Protein AF-A0A7Z0LN11-F1 (afdb_monomer_lite)

Secondary structure (DSSP, 8-state):
----------------HHHHHHHHHHHHHHHHH--SS---SHHHHHHHHHHHHHHHHH-TTSHHHHHHHHHT-S-SSSGGGS--SSSSSPP-

Radius of gyration: 16.44 Å; chains: 1; bounding box: 33×46×46 Å

Organism: NCBI:txid1449798

pLDDT: mean 90.28, std 11.99, range [39.81, 98.44]

Foldseek 3Di:
DDDPDPPDDDDDDDDDPVVQVVLVVVLVCCVVPNDPDRANHPVSVVVVLVVLCQQLQQPVPDPSVVVCVVVVNQDPDPNSVHHDPDGDDDDD

Sequence (92 aa):
MAVEESNTVPLTITLPADVHAELEYLTKLQKQHGAAIPWGTVEEMMQEVAVAIADGSRRPGAWERQLLDMIGLTPECEEARHYREQYGEPAE

Structure (mmCIF, N/CA/C/O backbone):
data_AF-A0A7Z0LN11-F1
#
_entry.id   AF-A0A7Z0LN11-F1
#
loop_
_atom_site.group_PDB
_atom_site.id
_atom_site.type_symbol
_atom_site.label_atom_id
_atom_site.label_alt_id
_atom_site.label_comp_id
_atom_site.label_asym_id
_atom_site.label_entity_id
_atom_site.label_seq_id
_atom_site.pdbx_PDB_ins_code
_atom_site.Cartn_x
_atom_site.Cartn_y
_atom_site.Cartn_z
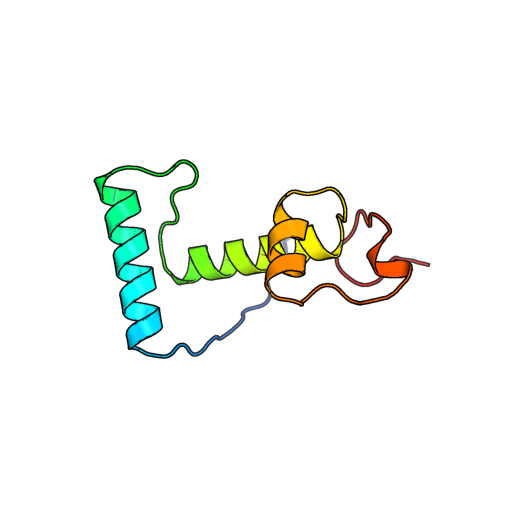_atom_site.occupancy
_atom_site.B_iso_or_equiv
_atom_site.auth_seq_id
_atom_site.auth_comp_id
_atom_site.auth_asym_id
_atom_site.auth_atom_id
_atom_site.pdbx_PDB_model_num
ATOM 1 N N . MET A 1 1 ? -3.412 35.014 -9.905 1.00 39.81 1 MET A N 1
ATOM 2 C CA . MET A 1 1 ? -3.102 33.798 -9.130 1.00 39.81 1 MET A CA 1
ATOM 3 C C . MET A 1 1 ? -3.682 32.643 -9.915 1.00 39.81 1 MET A C 1
ATOM 5 O O . MET A 1 1 ? -4.896 32.598 -10.056 1.00 39.81 1 MET A O 1
ATOM 9 N N . ALA A 1 2 ? -2.834 31.835 -10.552 1.00 42.16 2 ALA A N 1
ATOM 10 C CA . ALA A 1 2 ? -3.300 30.638 -11.241 1.00 42.16 2 ALA A CA 1
ATOM 11 C C . ALA A 1 2 ? -3.800 29.657 -10.177 1.00 42.16 2 ALA A C 1
ATOM 13 O O . ALA A 1 2 ? -3.130 29.458 -9.166 1.00 42.16 2 ALA A O 1
ATOM 14 N N . VAL A 1 3 ? -5.006 29.135 -10.368 1.00 48.47 3 VAL A N 1
ATOM 15 C CA . VAL A 1 3 ? -5.520 28.020 -9.577 1.00 48.47 3 VAL A CA 1
ATOM 16 C C . VAL A 1 3 ? -4.706 26.816 -10.036 1.00 48.47 3 VAL A C 1
ATOM 18 O O . VAL A 1 3 ? -4.803 26.444 -11.201 1.00 48.47 3 VAL A O 1
ATOM 21 N N . GLU A 1 4 ? -3.834 26.283 -9.180 1.00 51.56 4 GLU A N 1
ATOM 22 C CA . GLU A 1 4 ? -3.187 24.999 -9.449 1.00 51.56 4 GLU A CA 1
ATOM 23 C C . GLU A 1 4 ? -4.300 23.956 -9.579 1.00 51.56 4 GLU A C 1
ATOM 25 O O . GLU A 1 4 ? -5.041 23.700 -8.628 1.00 51.56 4 GLU A O 1
ATOM 30 N N . GLU A 1 5 ? -4.487 23.424 -10.786 1.00 56.16 5 GLU A N 1
ATOM 31 C CA . GLU A 1 5 ? -5.386 22.298 -11.003 1.00 56.16 5 GLU A CA 1
ATOM 32 C C . GLU A 1 5 ? -4.882 21.127 -10.154 1.00 56.16 5 GLU A C 1
ATOM 34 O O . GLU A 1 5 ? -3.721 20.727 -10.234 1.00 56.16 5 GLU A O 1
ATOM 39 N N . SER A 1 6 ? -5.753 20.608 -9.291 1.00 58.59 6 SER A N 1
ATOM 40 C CA . SER A 1 6 ? -5.449 19.447 -8.461 1.00 58.59 6 SER A CA 1
ATOM 41 C C . SER A 1 6 ? -5.095 18.266 -9.367 1.00 58.59 6 SER A 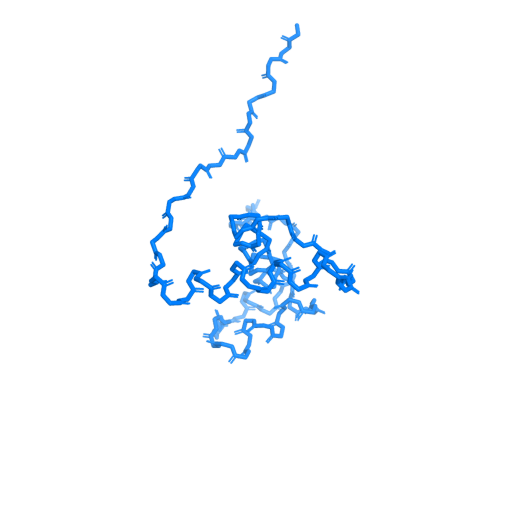C 1
ATOM 43 O O . SER A 1 6 ? -5.959 17.770 -10.085 1.00 58.59 6 SER A O 1
ATOM 45 N N . ASN A 1 7 ? -3.845 17.791 -9.323 1.00 79.88 7 ASN A N 1
ATOM 46 C CA . ASN A 1 7 ? -3.374 16.618 -10.076 1.00 79.88 7 ASN A CA 1
ATOM 47 C C . ASN A 1 7 ? -3.862 15.292 -9.450 1.00 79.88 7 ASN A C 1
ATOM 49 O O . ASN A 1 7 ? -3.113 14.324 -9.323 1.00 79.88 7 ASN A O 1
ATOM 53 N N . THR A 1 8 ? -5.103 15.269 -8.965 1.00 84.50 8 THR A N 1
ATOM 54 C CA . THR A 1 8 ? -5.706 14.117 -8.297 1.00 84.50 8 THR A CA 1
ATOM 55 C C . THR A 1 8 ? -6.917 13.645 -9.079 1.00 84.50 8 THR A C 1
ATOM 57 O O . THR A 1 8 ? -7.716 14.435 -9.579 1.00 84.50 8 THR A O 1
ATOM 60 N N . VAL A 1 9 ? -7.057 12.327 -9.174 1.00 88.00 9 VAL A N 1
ATOM 61 C CA . VAL A 1 9 ? -8.205 11.678 -9.803 1.00 88.00 9 VAL A CA 1
ATOM 62 C C . VAL A 1 9 ? -8.946 10.898 -8.717 1.00 88.00 9 VAL A C 1
ATOM 64 O O . VAL A 1 9 ? -8.306 10.111 -8.015 1.00 88.00 9 VAL A O 1
ATOM 67 N N . PRO A 1 10 ? -10.265 11.102 -8.531 1.00 89.75 10 PRO A N 1
ATOM 68 C CA . PRO A 1 10 ? -11.015 10.364 -7.524 1.00 89.75 10 PRO A CA 1
ATOM 69 C C . PRO A 1 10 ? -11.131 8.887 -7.916 1.00 89.75 10 PRO A C 1
ATOM 71 O O . PRO A 1 10 ? -11.455 8.560 -9.057 1.00 89.75 10 PRO A O 1
ATOM 74 N N . LEU A 1 11 ? -10.922 7.999 -6.944 1.00 90.88 11 LEU A N 1
ATOM 75 C CA . LEU A 1 11 ? -11.102 6.558 -7.092 1.00 90.88 11 LEU A CA 1
ATOM 76 C C . LEU A 1 11 ? -12.135 6.066 -6.072 1.00 90.88 11 LEU A C 1
ATOM 78 O O . LEU A 1 11 ? -11.989 6.295 -4.875 1.00 90.88 11 LEU A O 1
ATOM 82 N N . THR A 1 12 ? -13.183 5.383 -6.540 1.00 93.00 12 THR A N 1
ATOM 83 C CA . THR A 1 12 ? -14.177 4.735 -5.672 1.00 93.00 12 THR A CA 1
ATOM 84 C C . THR A 1 12 ? -13.866 3.250 -5.561 1.00 93.00 12 THR A C 1
ATOM 86 O O . THR A 1 12 ? -13.791 2.554 -6.571 1.00 93.00 12 THR A O 1
ATOM 89 N N . ILE A 1 13 ? -13.714 2.763 -4.330 1.00 93.12 13 ILE A N 1
ATOM 90 C CA . ILE A 1 13 ? -13.429 1.359 -4.022 1.00 93.12 13 ILE A CA 1
ATOM 91 C C . ILE A 1 13 ? -14.584 0.808 -3.188 1.00 93.12 13 ILE A C 1
ATOM 93 O O . ILE A 1 13 ? -15.099 1.481 -2.298 1.00 93.12 13 ILE A O 1
ATOM 97 N N . THR A 1 14 ? -15.004 -0.423 -3.472 1.00 95.38 14 THR A N 1
ATOM 98 C CA . THR A 1 14 ? -15.949 -1.165 -2.630 1.00 95.38 14 THR A CA 1
ATOM 99 C C . THR A 1 14 ? -15.205 -2.292 -1.933 1.00 95.38 14 THR A C 1
ATOM 101 O O . THR A 1 14 ? -14.562 -3.106 -2.591 1.00 95.38 14 THR A O 1
ATOM 104 N N . LEU A 1 15 ? -15.302 -2.337 -0.605 1.00 95.69 15 LEU A N 1
ATOM 105 C CA . LEU A 1 15 ? -14.692 -3.373 0.223 1.00 95.69 15 LEU A CA 1
ATOM 106 C C . LEU A 1 15 ? -15.777 -4.258 0.853 1.00 95.69 15 LEU A C 1
ATOM 108 O O . LEU A 1 15 ? -16.855 -3.754 1.185 1.00 95.69 15 LEU A O 1
ATOM 112 N N . PR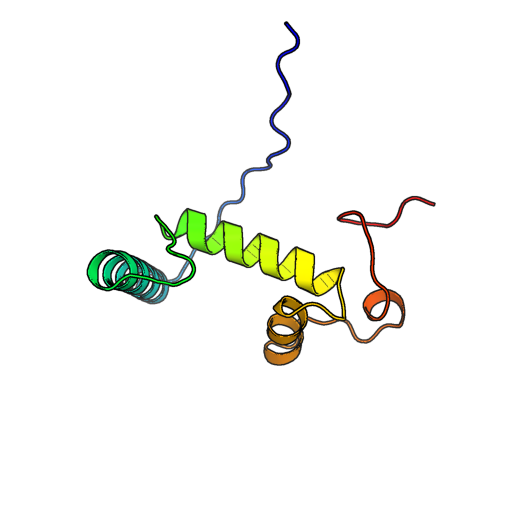O A 1 16 ? -15.505 -5.558 1.063 1.00 98.12 16 PRO A N 1
ATOM 113 C CA . PRO A 1 16 ? -16.287 -6.371 1.986 1.00 98.12 16 PRO A CA 1
ATOM 114 C C . PRO A 1 16 ? -16.355 -5.710 3.371 1.00 98.12 16 PRO A C 1
ATOM 116 O O . PRO A 1 16 ? -15.375 -5.129 3.840 1.00 98.12 16 PRO A O 1
ATOM 119 N N . ALA A 1 17 ? -17.520 -5.771 4.020 1.00 97.94 17 ALA A N 1
ATOM 120 C CA . ALA A 1 17 ? -17.753 -5.057 5.278 1.00 97.94 17 ALA A CA 1
ATOM 121 C C . ALA A 1 17 ? -16.843 -5.541 6.423 1.00 97.94 17 ALA A C 1
ATOM 123 O O . ALA A 1 17 ? -16.422 -4.748 7.260 1.00 97.94 17 ALA A O 1
ATOM 124 N N . ASP A 1 18 ? -16.525 -6.833 6.444 1.00 98.44 18 ASP A N 1
ATOM 125 C CA . ASP A 1 18 ? -15.594 -7.453 7.387 1.00 98.44 18 ASP A CA 1
ATOM 126 C C . ASP A 1 18 ? -14.150 -6.982 7.172 1.00 98.44 18 ASP A C 1
ATOM 128 O O . ASP A 1 18 ? -13.467 -6.637 8.134 1.00 98.44 18 ASP A O 1
ATOM 132 N N . VAL A 1 19 ? -13.711 -6.877 5.916 1.00 97.88 19 VAL A N 1
ATOM 133 C CA . VAL A 1 19 ? -12.399 -6.312 5.569 1.00 97.88 19 VAL A CA 1
ATOM 134 C C . VAL A 1 19 ? -12.313 -4.848 5.996 1.00 97.88 19 VAL A C 1
ATOM 136 O O . VAL A 1 19 ? -11.333 -4.457 6.621 1.00 97.88 19 VAL A O 1
ATOM 139 N N . HIS A 1 20 ? -13.342 -4.041 5.718 1.00 97.50 20 HIS A N 1
ATOM 140 C CA . HIS A 1 20 ? -13.375 -2.643 6.156 1.00 97.50 20 HIS A CA 1
ATOM 141 C C . HIS A 1 20 ? -13.259 -2.517 7.683 1.00 97.50 20 HIS A C 1
ATOM 143 O O . HIS A 1 20 ? -12.457 -1.725 8.173 1.00 97.50 20 HIS A O 1
ATOM 149 N N . ALA A 1 21 ? -14.011 -3.333 8.429 1.00 97.94 21 ALA A N 1
ATOM 150 C CA . ALA A 1 21 ? -13.977 -3.330 9.890 1.00 97.94 21 ALA A CA 1
ATOM 151 C C . ALA A 1 21 ? -12.584 -3.674 10.452 1.00 97.94 21 ALA A C 1
ATOM 153 O O . ALA A 1 21 ? -12.158 -3.084 11.447 1.00 97.94 21 ALA A O 1
ATOM 154 N N . GLU A 1 22 ? -11.854 -4.588 9.807 1.00 98.19 22 GLU A N 1
ATOM 155 C CA . GLU A 1 22 ? -10.477 -4.916 10.194 1.00 98.19 22 GLU A CA 1
ATOM 156 C C . GLU A 1 22 ? -9.521 -3.736 9.954 1.00 98.19 22 GLU A C 1
ATOM 158 O O . GLU A 1 22 ? -8.705 -3.412 10.820 1.00 98.19 22 GLU A O 1
ATOM 163 N N . LEU A 1 23 ? -9.650 -3.033 8.823 1.00 96.88 23 LEU A N 1
ATOM 164 C CA . LEU A 1 23 ? -8.830 -1.849 8.533 1.00 96.88 23 LEU A CA 1
ATOM 165 C C . LEU A 1 23 ? -9.114 -0.706 9.520 1.00 96.88 23 LEU A C 1
ATOM 167 O O . LEU A 1 23 ? -8.181 -0.079 10.024 1.00 96.88 23 LEU A O 1
ATOM 171 N N . GLU A 1 24 ? -10.382 -0.476 9.872 1.00 96.88 24 GLU A N 1
ATOM 172 C CA . GLU A 1 24 ? -10.753 0.483 10.920 1.00 96.88 24 GLU A CA 1
ATOM 173 C C . GLU A 1 24 ? -10.140 0.109 12.275 1.00 96.88 24 GLU A C 1
ATOM 175 O O . GLU A 1 24 ? -9.650 0.975 13.014 1.00 96.88 24 GLU A O 1
ATOM 180 N N . TYR A 1 25 ? -10.147 -1.183 12.609 1.00 96.94 25 TYR A N 1
ATOM 181 C CA . TYR A 1 25 ? -9.549 -1.673 13.841 1.00 96.94 25 TYR A CA 1
ATOM 182 C C . TYR A 1 25 ? -8.030 -1.471 13.857 1.00 96.94 25 TYR A C 1
ATOM 184 O O . TYR A 1 25 ? -7.493 -0.986 14.858 1.00 96.94 25 TYR A O 1
ATOM 192 N N . LEU A 1 26 ? -7.345 -1.733 12.742 1.00 96.00 26 LEU A N 1
ATOM 193 C CA . LEU A 1 26 ? -5.919 -1.455 12.595 1.00 96.00 26 LEU A CA 1
ATOM 194 C C . LEU A 1 26 ? -5.614 0.032 12.817 1.00 96.00 26 LEU A C 1
ATOM 196 O O . LEU A 1 26 ? -4.762 0.367 13.644 1.00 96.00 26 LEU A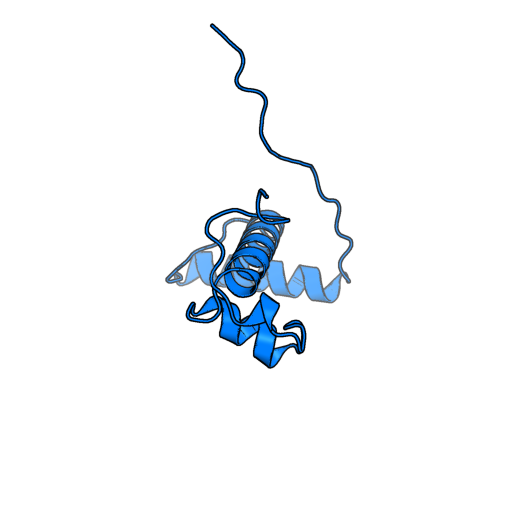 O 1
ATOM 200 N N . THR A 1 27 ? -6.343 0.934 12.157 1.00 94.56 27 THR A N 1
ATOM 201 C CA . THR A 1 27 ? -6.194 2.386 12.347 1.00 94.56 27 THR A CA 1
ATOM 202 C C . THR A 1 27 ? -6.411 2.789 13.808 1.00 94.56 27 THR A C 1
ATOM 204 O O . THR A 1 27 ? -5.674 3.616 14.355 1.00 94.56 27 THR A O 1
ATOM 207 N N . LYS A 1 28 ? -7.394 2.188 14.488 1.00 94.62 28 LYS A N 1
ATOM 208 C CA . LYS A 1 28 ? -7.614 2.406 15.923 1.00 94.62 28 LYS A CA 1
ATOM 209 C C . LYS A 1 28 ? -6.405 1.964 16.754 1.00 94.62 28 LYS A C 1
ATOM 211 O O . LYS A 1 28 ? -5.985 2.722 17.628 1.00 94.62 28 LYS A O 1
ATOM 216 N N . LEU A 1 29 ? -5.837 0.785 16.492 1.00 95.50 29 LEU A N 1
ATOM 217 C CA . LEU A 1 29 ? -4.657 0.288 17.208 1.00 95.50 29 LEU A CA 1
ATOM 218 C C . LEU A 1 29 ? -3.439 1.195 17.002 1.00 95.50 29 LEU A C 1
ATOM 220 O O . LEU A 1 29 ? -2.773 1.540 17.977 1.00 95.50 29 LEU A O 1
ATOM 224 N N . GLN A 1 30 ? -3.192 1.646 15.769 1.00 94.88 30 GLN A N 1
ATOM 225 C CA . GLN A 1 30 ? -2.102 2.579 15.464 1.00 94.88 30 GLN A CA 1
ATOM 226 C C . GLN A 1 30 ? -2.247 3.897 16.241 1.00 94.88 30 GLN A C 1
ATOM 228 O O . GLN A 1 30 ? -1.268 4.406 16.781 1.00 94.88 30 GLN A O 1
ATOM 233 N N . LYS A 1 31 ? -3.469 4.430 16.371 1.00 91.19 31 LYS A N 1
ATOM 234 C CA . LYS A 1 31 ? -3.735 5.642 17.169 1.00 91.19 31 LYS A CA 1
ATOM 235 C C . LYS A 1 31 ? -3.515 5.427 18.668 1.00 91.19 31 LYS A C 1
ATOM 237 O O . LYS A 1 31 ? -3.091 6.348 19.358 1.00 91.19 31 LYS A O 1
ATOM 242 N N . GLN A 1 32 ? -3.821 4.235 19.179 1.00 95.44 32 GLN A N 1
ATOM 243 C CA . GLN A 1 32 ? -3.707 3.914 20.606 1.00 95.44 32 GLN A CA 1
ATOM 244 C C . GLN A 1 32 ? -2.274 3.599 21.040 1.00 95.44 32 GLN A C 1
ATOM 246 O O . GLN A 1 32 ? -1.876 3.960 22.147 1.00 95.44 32 GLN A O 1
ATOM 251 N N . HIS A 1 33 ? -1.515 2.916 20.187 1.00 96.00 33 HIS A N 1
ATOM 252 C CA . HIS A 1 33 ? -0.206 2.361 20.537 1.00 96.00 33 HIS A CA 1
ATOM 253 C C . HIS A 1 33 ? 0.955 3.001 19.771 1.00 96.00 33 HIS A C 1
ATOM 255 O O . HIS A 1 33 ? 2.114 2.737 20.085 1.00 96.00 33 HIS A O 1
ATOM 261 N N . GLY A 1 34 ? 0.654 3.866 18.805 1.00 92.62 34 GLY A N 1
ATOM 262 C CA . GLY A 1 34 ? 1.622 4.392 17.858 1.00 92.62 34 GLY A CA 1
ATOM 263 C C . GLY A 1 34 ? 1.885 3.420 16.709 1.00 92.62 34 GLY A C 1
ATOM 264 O O . GLY A 1 34 ? 1.617 2.220 16.776 1.00 92.62 34 GLY A O 1
ATOM 265 N N . ALA A 1 35 ? 2.438 3.966 15.636 1.00 92.12 35 ALA A N 1
ATOM 266 C CA . ALA A 1 35 ? 2.959 3.223 14.503 1.00 92.12 35 ALA A CA 1
ATOM 267 C C . ALA A 1 35 ? 4.141 3.999 13.924 1.00 92.12 35 ALA A C 1
ATOM 269 O O . ALA A 1 35 ? 4.207 5.220 14.066 1.00 92.12 35 ALA A O 1
ATOM 270 N N . ALA A 1 36 ? 5.063 3.300 13.260 1.00 86.94 36 ALA A N 1
ATOM 271 C CA . ALA A 1 36 ? 6.151 3.960 12.540 1.00 86.94 36 ALA A CA 1
ATOM 272 C C . ALA A 1 36 ? 5.609 4.881 11.433 1.00 86.94 36 ALA A C 1
ATOM 274 O O . ALA A 1 36 ? 6.151 5.957 11.202 1.00 86.94 36 ALA A O 1
ATOM 275 N N . ILE A 1 37 ? 4.513 4.459 10.795 1.00 83.81 37 ILE A N 1
ATOM 276 C CA . ILE A 1 37 ? 3.768 5.221 9.795 1.00 83.81 37 ILE A CA 1
ATOM 277 C C . ILE A 1 37 ? 2.289 5.152 10.203 1.00 83.81 37 ILE A C 1
ATOM 279 O O . ILE A 1 37 ? 1.622 4.161 9.904 1.00 83.81 37 ILE A O 1
ATOM 283 N N . PRO A 1 38 ? 1.791 6.120 10.989 1.00 81.56 38 PRO A N 1
ATOM 284 C CA . PRO A 1 38 ? 0.394 6.137 11.397 1.00 81.56 38 PRO A CA 1
ATOM 285 C C . PRO A 1 38 ? -0.483 6.611 10.236 1.00 81.56 38 PRO A C 1
ATOM 287 O O . PRO A 1 38 ? -0.269 7.697 9.701 1.00 81.56 38 PRO A O 1
ATOM 290 N N . TRP A 1 39 ? -1.498 5.823 9.890 1.00 84.69 39 TRP A N 1
ATOM 291 C CA . TRP A 1 39 ? -2.527 6.224 8.930 1.00 84.69 39 TRP A CA 1
ATOM 292 C C . TRP A 1 39 ? -3.771 6.734 9.667 1.00 84.69 39 TRP A C 1
ATOM 294 O O . TRP A 1 39 ? -4.119 6.238 10.744 1.00 84.69 39 TRP A O 1
ATOM 304 N N . GLY A 1 40 ? -4.429 7.766 9.133 1.00 83.88 40 GLY A N 1
ATOM 305 C CA . GLY A 1 40 ? -5.533 8.443 9.813 1.00 83.88 40 GLY A CA 1
ATOM 306 C C . GLY A 1 40 ? -6.894 7.800 9.555 1.00 83.88 40 GLY A C 1
ATOM 307 O O . GLY A 1 40 ? -7.643 7.601 10.523 1.00 83.88 40 GLY A O 1
ATOM 308 N N . THR A 1 41 ? -7.208 7.440 8.309 1.00 92.81 41 THR A N 1
ATOM 309 C CA . THR A 1 41 ? -8.449 6.739 7.916 1.00 92.81 41 THR A CA 1
ATOM 310 C C . THR A 1 41 ? -8.184 5.533 7.010 1.00 92.81 41 THR A C 1
ATOM 312 O O . THR A 1 41 ? -7.057 5.310 6.562 1.00 92.81 41 THR A O 1
ATOM 315 N N . VAL A 1 42 ? -9.228 4.735 6.746 1.00 94.06 42 VAL A N 1
ATOM 316 C CA . VAL A 1 42 ? -9.153 3.615 5.794 1.00 94.06 42 VAL A CA 1
ATOM 317 C C . VAL A 1 42 ? -8.863 4.134 4.385 1.00 94.06 42 VAL A C 1
ATOM 319 O O . VAL A 1 42 ? -8.049 3.556 3.677 1.00 94.06 42 VAL A O 1
ATOM 322 N N . GLU A 1 43 ? -9.465 5.251 3.982 1.00 93.00 43 GLU A N 1
ATOM 323 C CA . GLU A 1 43 ? -9.243 5.872 2.674 1.00 93.00 43 GLU A CA 1
ATOM 324 C C . GLU A 1 43 ? -7.794 6.328 2.497 1.00 93.00 43 GLU A C 1
ATOM 326 O O . GLU A 1 43 ? -7.182 6.021 1.477 1.00 93.00 43 GLU A O 1
ATOM 331 N N . GLU A 1 44 ? -7.228 7.001 3.502 1.00 91.56 44 GLU A N 1
ATOM 332 C CA . GLU A 1 44 ? -5.816 7.397 3.494 1.00 91.56 44 GLU A CA 1
ATOM 333 C C . GLU A 1 44 ? -4.903 6.168 3.414 1.00 91.56 44 GLU A C 1
ATOM 335 O O . GLU A 1 44 ? -3.983 6.134 2.603 1.00 91.56 44 GLU A O 1
ATOM 340 N N . MET A 1 45 ? -5.195 5.117 4.188 1.00 92.69 45 MET A N 1
ATOM 341 C CA . MET A 1 45 ? -4.452 3.856 4.123 1.00 92.69 45 MET A CA 1
ATOM 342 C C . MET A 1 45 ? -4.503 3.242 2.717 1.00 92.69 45 MET A C 1
ATOM 344 O O . MET A 1 45 ? -3.473 2.835 2.183 1.00 92.69 45 MET A O 1
ATOM 348 N N . MET A 1 46 ? -5.681 3.201 2.089 1.00 94.12 46 MET A N 1
ATOM 349 C CA . MET A 1 46 ? -5.835 2.666 0.734 1.00 94.12 46 MET A CA 1
ATOM 350 C C . MET A 1 46 ? -5.118 3.522 -0.315 1.00 94.12 46 MET A C 1
ATOM 352 O O . MET A 1 46 ? -4.562 2.974 -1.268 1.00 94.12 46 MET A O 1
ATOM 356 N N . GLN A 1 47 ? -5.090 4.843 -0.134 1.00 92.50 47 GLN A N 1
ATOM 357 C CA . GLN A 1 47 ? -4.320 5.747 -0.983 1.00 92.50 47 GLN A CA 1
ATOM 358 C C . GLN A 1 47 ? -2.816 5.468 -0.870 1.00 92.50 47 GLN A C 1
ATOM 360 O O . GLN A 1 47 ? -2.151 5.316 -1.894 1.00 92.50 47 GLN A O 1
ATOM 365 N N . GLU A 1 48 ? -2.286 5.331 0.345 1.00 91.88 48 GLU A N 1
ATOM 366 C CA . GLU A 1 48 ? -0.868 5.026 0.574 1.00 91.88 48 GLU A CA 1
ATOM 367 C C . GLU A 1 48 ? -0.476 3.654 0.010 1.00 91.88 48 GLU A C 1
ATOM 369 O O . GLU A 1 48 ? 0.574 3.510 -0.614 1.00 91.88 48 GLU A O 1
ATOM 374 N N . VAL A 1 49 ? -1.347 2.647 0.140 1.00 93.44 49 VAL A N 1
ATOM 375 C CA . VAL A 1 49 ? -1.137 1.334 -0.490 1.00 93.44 49 VAL A CA 1
ATOM 376 C C . VAL A 1 49 ? -1.089 1.455 -2.016 1.00 93.44 49 VAL A C 1
ATOM 378 O O . VAL A 1 49 ? -0.222 0.850 -2.648 1.00 93.44 49 VAL A O 1
ATOM 381 N N . ALA A 1 50 ? -1.970 2.254 -2.625 1.00 94.69 50 ALA A N 1
ATOM 382 C CA . ALA A 1 50 ? -1.950 2.482 -4.069 1.00 94.69 50 ALA A CA 1
ATOM 383 C C . ALA A 1 50 ? -0.656 3.183 -4.528 1.00 94.69 50 ALA A C 1
ATOM 385 O O . ALA A 1 50 ? -0.076 2.793 -5.545 1.00 94.69 50 ALA A O 1
ATOM 386 N N . VAL A 1 51 ? -0.166 4.164 -3.759 1.00 93.75 51 VAL A N 1
ATOM 387 C CA . VAL A 1 51 ? 1.125 4.826 -4.011 1.00 93.75 51 VAL A CA 1
ATOM 388 C C . VAL A 1 51 ? 2.276 3.828 -3.893 1.00 93.75 51 VAL A C 1
ATOM 390 O O . VAL A 1 51 ? 3.108 3.759 -4.798 1.00 93.75 51 VAL A O 1
ATOM 393 N N . ALA A 1 52 ? 2.294 3.001 -2.844 1.00 94.69 52 ALA A N 1
ATOM 394 C CA . ALA A 1 52 ? 3.320 1.980 -2.657 1.00 94.69 52 ALA A CA 1
ATOM 395 C C . ALA A 1 52 ? 3.344 0.979 -3.823 1.00 94.69 52 ALA A C 1
ATOM 397 O O . ALA A 1 52 ? 4.410 0.640 -4.331 1.00 94.69 52 ALA A O 1
ATOM 398 N N . ILE A 1 53 ? 2.176 0.556 -4.318 1.00 96.12 53 ILE A N 1
ATOM 399 C CA . ILE A 1 53 ? 2.089 -0.313 -5.499 1.00 96.12 53 IL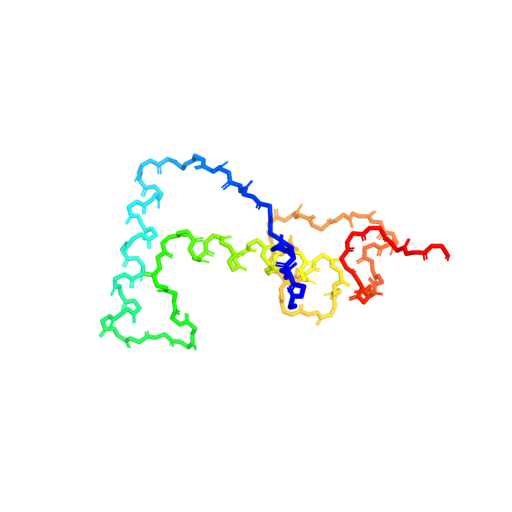E A CA 1
ATOM 400 C C . ILE A 1 53 ? 2.711 0.362 -6.731 1.00 96.12 53 ILE A C 1
ATOM 402 O O . ILE A 1 53 ? 3.507 -0.260 -7.443 1.00 96.12 53 ILE A O 1
ATOM 406 N N . ALA A 1 54 ? 2.386 1.633 -6.981 1.00 95.94 54 ALA A N 1
ATOM 407 C CA . ALA A 1 54 ? 2.933 2.382 -8.112 1.00 95.94 54 ALA A CA 1
ATOM 408 C C . ALA A 1 54 ? 4.459 2.572 -7.999 1.00 95.94 54 ALA A C 1
ATOM 410 O O . ALA A 1 54 ? 5.186 2.407 -8.986 1.00 95.94 54 ALA A O 1
ATOM 411 N N . ASP A 1 55 ? 4.959 2.848 -6.794 1.00 96.12 55 ASP A N 1
ATOM 412 C CA . ASP A 1 55 ? 6.389 2.970 -6.516 1.00 96.12 55 ASP A CA 1
ATOM 413 C C . ASP A 1 55 ? 7.128 1.637 -6.664 1.00 96.12 55 ASP A C 1
ATOM 415 O O . ASP A 1 55 ? 8.160 1.586 -7.338 1.00 96.12 55 ASP A O 1
ATOM 419 N N . GLY A 1 56 ? 6.581 0.537 -6.146 1.00 96.38 56 GLY A N 1
ATOM 420 C CA . GLY A 1 56 ? 7.154 -0.799 -6.323 1.00 96.38 56 GLY A CA 1
ATOM 421 C C . GLY A 1 56 ? 7.174 -1.248 -7.786 1.00 96.38 56 GLY A C 1
ATOM 422 O O . GLY A 1 56 ? 8.131 -1.886 -8.236 1.00 96.38 56 GLY A O 1
ATOM 423 N N . SER A 1 57 ? 6.162 -0.865 -8.571 1.00 96.06 57 SER A N 1
ATOM 424 C CA . SER A 1 57 ? 6.101 -1.170 -10.005 1.00 96.06 57 SER A CA 1
ATOM 425 C C . SER A 1 57 ? 7.273 -0.545 -10.766 1.00 96.06 57 SER A C 1
ATOM 427 O O . SER A 1 57 ? 7.954 -1.224 -11.538 1.00 96.06 57 SER A O 1
ATOM 429 N N . ARG A 1 58 ? 7.548 0.740 -10.524 1.00 96.25 58 ARG A N 1
ATOM 430 C CA . ARG A 1 58 ? 8.573 1.499 -11.258 1.00 96.25 58 ARG A CA 1
ATOM 431 C C . ARG A 1 58 ? 9.972 1.427 -10.639 1.00 96.25 58 ARG A C 1
ATOM 433 O O . ARG A 1 58 ? 10.923 1.875 -11.273 1.00 96.25 58 ARG A O 1
ATOM 440 N N . ARG A 1 59 ? 10.121 0.902 -9.415 1.00 96.38 59 ARG A N 1
ATOM 441 C CA . ARG A 1 59 ? 11.399 0.831 -8.683 1.00 96.38 59 ARG A CA 1
ATOM 442 C C . ARG A 1 59 ? 11.713 -0.609 -8.248 1.00 96.38 59 ARG A C 1
ATOM 444 O O . ARG A 1 59 ? 11.452 -0.976 -7.106 1.00 96.38 59 ARG A O 1
ATOM 451 N N . PRO A 1 60 ? 12.354 -1.421 -9.105 1.00 94.69 60 PRO A N 1
ATOM 452 C CA . PRO A 1 60 ? 12.617 -2.836 -8.815 1.00 94.69 60 PRO A CA 1
ATOM 453 C C . PRO A 1 60 ? 13.513 -3.097 -7.592 1.00 94.69 60 PRO A C 1
ATOM 455 O O . PRO A 1 60 ? 13.512 -4.197 -7.056 1.00 94.69 60 PRO A O 1
ATOM 458 N N . GLY A 1 61 ? 14.294 -2.106 -7.152 1.00 93.75 61 GLY A N 1
ATOM 459 C CA . GLY A 1 61 ? 15.135 -2.205 -5.952 1.00 93.75 61 GLY A CA 1
ATOM 460 C C . GLY A 1 61 ? 14.513 -1.631 -4.675 1.00 93.75 61 GLY A C 1
ATOM 461 O O . GLY A 1 61 ? 15.176 -1.637 -3.640 1.00 93.75 61 GLY A O 1
ATOM 462 N N . ALA A 1 62 ? 13.297 -1.081 -4.735 1.00 95.00 62 ALA A N 1
ATOM 463 C CA . ALA A 1 62 ? 12.646 -0.469 -3.580 1.00 95.00 62 ALA A CA 1
ATOM 464 C C . ALA A 1 62 ? 11.966 -1.520 -2.689 1.00 95.00 62 ALA A C 1
ATOM 466 O O . ALA A 1 62 ? 11.702 -2.641 -3.124 1.00 95.00 62 ALA A O 1
ATOM 467 N N . TRP A 1 63 ? 11.681 -1.175 -1.431 1.00 92.62 63 TRP A N 1
ATOM 468 C CA . TRP A 1 63 ? 11.057 -2.128 -0.507 1.00 92.62 63 TRP A CA 1
ATOM 469 C C . TRP A 1 63 ? 9.631 -2.478 -0.952 1.00 92.62 63 TRP A C 1
ATOM 471 O O . TRP A 1 63 ? 9.220 -3.630 -0.823 1.00 92.62 63 TRP A O 1
ATOM 481 N N . GLU A 1 64 ? 8.915 -1.523 -1.553 1.00 95.38 64 GLU A N 1
ATOM 482 C CA . GLU A 1 64 ? 7.566 -1.697 -2.085 1.00 95.38 64 GLU A CA 1
ATOM 483 C C . GLU A 1 64 ? 7.518 -2.821 -3.123 1.00 95.38 64 GLU A C 1
ATOM 485 O O . GLU A 1 64 ? 6.523 -3.533 -3.219 1.00 95.38 64 GLU A O 1
ATOM 490 N N . ARG A 1 65 ? 8.610 -3.048 -3.868 1.00 96.38 65 ARG A N 1
ATOM 491 C CA . ARG A 1 65 ? 8.695 -4.143 -4.839 1.00 96.38 65 ARG A CA 1
ATOM 492 C C . ARG A 1 65 ? 8.462 -5.511 -4.199 1.00 96.38 65 ARG A C 1
ATOM 494 O O . ARG A 1 65 ? 7.815 -6.356 -4.808 1.00 96.38 65 ARG A O 1
ATOM 501 N N . GLN A 1 66 ? 8.906 -5.706 -2.957 1.00 94.88 66 GLN A N 1
ATOM 502 C CA . GLN A 1 66 ? 8.693 -6.964 -2.239 1.00 94.88 66 GLN A CA 1
ATOM 503 C C . GLN A 1 66 ? 7.201 -7.251 -2.042 1.00 94.88 66 GLN A C 1
ATOM 505 O O . GLN A 1 66 ? 6.791 -8.404 -2.146 1.00 94.88 66 GLN A O 1
ATOM 510 N N . LEU A 1 67 ? 6.380 -6.218 -1.805 1.00 94.31 67 LEU A N 1
ATOM 511 C CA . LEU A 1 67 ? 4.926 -6.369 -1.730 1.00 94.31 67 LEU A CA 1
ATOM 512 C C . LEU A 1 67 ? 4.380 -6.935 -3.043 1.00 94.31 67 LEU A C 1
ATOM 514 O O . LEU A 1 67 ? 3.666 -7.934 -3.003 1.00 94.31 67 LEU A O 1
ATOM 518 N N . LEU A 1 68 ? 4.744 -6.339 -4.186 1.00 96.75 68 LEU A N 1
ATOM 519 C CA . LEU A 1 68 ? 4.277 -6.778 -5.507 1.00 96.75 68 LEU A CA 1
ATOM 520 C C . LEU A 1 68 ? 4.701 -8.215 -5.813 1.00 96.75 68 LEU A C 1
ATOM 522 O O . LEU A 1 68 ? 3.884 -8.995 -6.299 1.00 96.75 68 LEU A O 1
ATOM 526 N N . ASP A 1 69 ? 5.950 -8.568 -5.508 1.00 95.75 69 ASP A N 1
ATOM 527 C CA . ASP A 1 69 ? 6.470 -9.916 -5.741 1.00 95.75 69 ASP A CA 1
ATOM 528 C C . ASP A 1 69 ? 5.730 -10.953 -4.876 1.00 95.75 69 ASP A C 1
ATOM 530 O O . ASP A 1 69 ? 5.365 -12.019 -5.369 1.00 95.75 69 ASP A O 1
ATOM 534 N N . MET A 1 70 ? 5.435 -10.631 -3.608 1.00 96.12 70 MET A N 1
ATOM 535 C CA . MET A 1 70 ? 4.713 -11.531 -2.696 1.00 96.12 70 MET A CA 1
ATOM 536 C C . MET A 1 70 ? 3.263 -11.791 -3.116 1.00 96.12 70 MET A C 1
ATOM 538 O O . MET A 1 70 ? 2.764 -12.895 -2.903 1.00 96.12 70 MET A O 1
ATOM 542 N N . ILE A 1 71 ? 2.584 -10.798 -3.699 1.00 95.50 71 ILE A N 1
ATOM 543 C CA . ILE A 1 71 ? 1.188 -10.940 -4.150 1.00 95.50 71 ILE A CA 1
ATOM 544 C C . ILE A 1 71 ? 1.065 -11.316 -5.635 1.00 95.50 71 ILE A C 1
ATOM 546 O O . ILE A 1 71 ? -0.049 -11.422 -6.142 1.00 95.50 71 ILE A O 1
ATOM 550 N N . GLY A 1 72 ? 2.188 -11.509 -6.336 1.00 96.25 72 GLY A N 1
ATOM 551 C CA . GLY A 1 72 ? 2.212 -11.883 -7.752 1.00 96.25 72 GLY A CA 1
ATOM 552 C C . GLY A 1 72 ? 1.784 -10.770 -8.716 1.00 96.25 72 GLY A C 1
ATOM 553 O O . GLY A 1 72 ? 1.259 -11.065 -9.786 1.00 96.25 72 GLY A O 1
ATOM 554 N N . LEU A 1 73 ? 1.974 -9.497 -8.348 1.00 96.38 73 LEU A N 1
ATOM 555 C CA . LEU A 1 73 ? 1.596 -8.342 -9.176 1.00 96.38 73 LEU A CA 1
ATOM 556 C C . LEU A 1 73 ? 2.710 -7.898 -10.141 1.00 96.38 73 LEU A C 1
ATOM 558 O O . LEU A 1 73 ? 2.453 -7.135 -11.071 1.00 96.38 73 LEU A O 1
ATOM 562 N N . THR A 1 74 ? 3.947 -8.352 -9.934 1.00 96.56 74 THR A N 1
ATOM 563 C CA . THR A 1 74 ? 5.086 -8.001 -10.792 1.00 96.56 74 THR A CA 1
ATOM 564 C C . THR A 1 74 ? 4.977 -8.671 -12.169 1.00 96.56 74 THR A C 1
ATOM 566 O O . THR A 1 74 ? 4.959 -9.899 -12.239 1.00 96.56 74 THR A O 1
ATOM 569 N N . PRO A 1 75 ? 4.973 -7.907 -13.281 1.00 95.31 75 PRO A N 1
ATOM 570 C CA . PRO A 1 75 ? 4.978 -8.486 -14.622 1.00 95.31 75 PRO A CA 1
ATOM 571 C C . PRO A 1 75 ? 6.285 -9.227 -14.935 1.00 95.3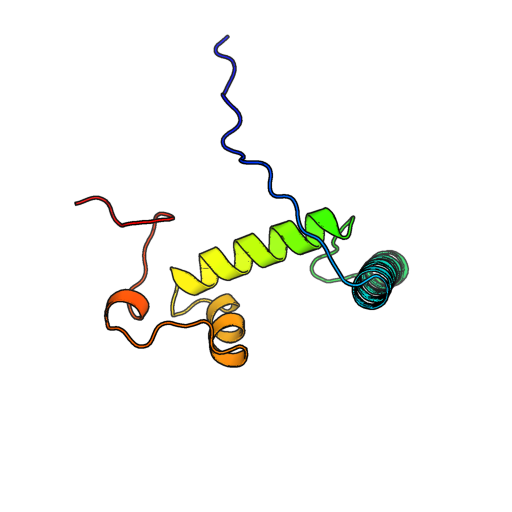1 75 PRO A C 1
ATOM 573 O O . PRO A 1 75 ? 7.380 -8.738 -14.649 1.00 95.31 75 PRO A O 1
ATOM 576 N N . GLU A 1 76 ? 6.186 -10.374 -15.606 1.00 95.06 76 GLU A N 1
ATOM 577 C CA . GLU A 1 76 ? 7.340 -11.174 -16.040 1.00 95.06 76 GLU A CA 1
ATOM 578 C C . GLU A 1 76 ? 7.936 -10.662 -17.365 1.00 95.06 76 GLU A C 1
ATOM 580 O O . GLU A 1 76 ? 7.995 -11.373 -18.368 1.00 95.06 76 GLU A O 1
ATOM 585 N N . CYS A 1 77 ? 8.380 -9.405 -17.393 1.00 94.94 77 CYS A N 1
ATOM 586 C CA . CYS A 1 77 ? 8.993 -8.794 -18.574 1.00 94.94 77 CYS A CA 1
ATOM 587 C C . CYS A 1 77 ? 10.298 -8.059 -18.244 1.00 94.94 77 CYS A C 1
ATOM 589 O O . CYS A 1 77 ? 10.630 -7.814 -17.083 1.00 94.94 77 CYS A O 1
ATOM 591 N N . GLU A 1 78 ? 11.065 -7.727 -19.284 1.00 93.75 78 GLU A N 1
ATOM 592 C CA . GLU A 1 78 ? 12.306 -6.960 -19.142 1.00 93.75 78 GLU A CA 1
ATOM 593 C C . GLU A 1 78 ? 12.039 -5.550 -18.611 1.00 93.75 78 GLU A C 1
ATOM 595 O O . GLU A 1 78 ? 12.723 -5.114 -17.692 1.00 93.75 78 GLU A O 1
ATOM 600 N N . GLU A 1 79 ? 10.991 -4.878 -19.092 1.00 92.69 79 GLU A N 1
ATOM 601 C CA . GLU A 1 79 ? 10.646 -3.516 -18.669 1.00 92.69 79 GLU A CA 1
ATOM 602 C C . GLU A 1 79 ? 10.434 -3.408 -17.152 1.00 92.69 79 GLU A C 1
ATOM 604 O O . GLU A 1 79 ? 10.917 -2.473 -16.513 1.00 92.69 79 GLU A O 1
ATOM 609 N N . ALA A 1 80 ? 9.809 -4.421 -16.545 1.00 94.19 80 ALA A N 1
ATOM 610 C CA . ALA A 1 80 ? 9.605 -4.475 -15.104 1.00 94.19 80 ALA A CA 1
ATOM 611 C C . ALA A 1 80 ? 10.921 -4.542 -14.308 1.00 94.19 80 ALA A C 1
ATOM 613 O O . ALA A 1 80 ? 10.894 -4.321 -13.102 1.00 94.19 80 ALA A O 1
ATOM 614 N N . ARG A 1 81 ? 12.067 -4.845 -14.927 1.00 94.19 81 ARG A N 1
ATOM 615 C CA . ARG A 1 81 ? 13.383 -4.931 -14.265 1.00 94.19 81 ARG A CA 1
ATOM 616 C C . ARG A 1 81 ? 14.131 -3.602 -14.245 1.00 94.19 81 ARG A C 1
ATOM 618 O O . ARG A 1 81 ? 15.179 -3.517 -13.604 1.00 94.19 81 ARG A O 1
ATOM 625 N N . HIS A 1 82 ? 13.602 -2.569 -14.897 1.00 93.81 82 HIS A N 1
ATOM 626 C CA . HIS A 1 82 ? 14.242 -1.263 -14.984 1.00 93.81 82 HIS A CA 1
ATOM 627 C C . HIS A 1 82 ? 13.576 -0.233 -14.072 1.00 93.81 82 HIS A C 1
ATOM 629 O O . HIS A 1 82 ? 12.360 -0.204 -13.894 1.00 93.81 82 HIS A O 1
ATOM 635 N N . TYR A 1 83 ? 14.404 0.626 -13.476 1.00 95.44 83 TYR A N 1
ATOM 636 C CA . TYR A 1 83 ? 13.925 1.785 -12.734 1.00 95.44 83 TYR A CA 1
ATOM 637 C C . TYR A 1 83 ? 13.339 2.819 -13.701 1.00 95.44 83 TYR A C 1
ATOM 639 O O . TYR A 1 83 ? 13.983 3.162 -14.693 1.00 95.44 83 TYR A O 1
ATOM 647 N N . ARG A 1 84 ? 12.163 3.363 -13.371 1.00 94.44 84 ARG A N 1
ATOM 648 C CA . ARG A 1 84 ? 11.543 4.491 -14.079 1.00 94.44 84 ARG A CA 1
ATOM 649 C C . ARG A 1 84 ? 11.317 5.656 -13.114 1.00 94.44 84 ARG A C 1
ATOM 651 O O . ARG A 1 84 ? 10.747 5.499 -12.029 1.00 94.44 84 ARG A O 1
ATOM 658 N N . GLU A 1 85 ? 11.790 6.837 -13.508 1.00 92.31 85 GLU A N 1
ATOM 659 C CA . GLU A 1 85 ? 11.710 8.050 -12.686 1.00 92.31 85 GLU A CA 1
ATOM 660 C C . GLU A 1 85 ? 10.274 8.570 -12.567 1.00 92.31 85 GLU A C 1
ATOM 662 O O . GLU A 1 85 ? 9.842 8.948 -11.475 1.00 92.31 85 GLU A O 1
ATOM 667 N N . GLN A 1 86 ? 9.539 8.531 -13.676 1.00 93.06 86 GLN A N 1
ATOM 668 C CA . GLN A 1 86 ? 8.185 9.061 -13.814 1.00 93.06 86 GLN A CA 1
ATOM 669 C C . GLN A 1 86 ? 7.137 7.952 -13.634 1.00 93.06 86 GLN A C 1
ATOM 671 O O . GLN A 1 86 ? 7.436 6.763 -13.772 1.00 93.06 86 GLN A O 1
ATOM 676 N N . TYR A 1 87 ? 5.908 8.348 -13.294 1.00 92.94 87 TYR A N 1
ATOM 677 C CA . TYR A 1 87 ? 4.758 7.443 -13.270 1.00 92.94 87 TYR A CA 1
ATOM 678 C C . TYR A 1 87 ? 4.163 7.288 -14.670 1.00 92.94 87 TYR A C 1
ATOM 680 O O . TYR A 1 87 ? 4.138 8.246 -15.438 1.00 92.94 87 TYR A O 1
ATOM 688 N N . GLY A 1 88 ? 3.614 6.106 -14.950 1.00 92.56 88 GLY A N 1
ATOM 689 C CA . GLY A 1 88 ? 3.009 5.792 -16.243 1.00 92.56 88 GLY A CA 1
ATOM 690 C C . GLY A 1 88 ? 4.028 5.307 -17.271 1.00 92.56 88 GLY A C 1
ATOM 691 O O . GLY A 1 88 ? 5.072 4.754 -16.918 1.00 92.56 88 GLY A O 1
ATOM 692 N N . GLU A 1 89 ? 3.679 5.465 -18.543 1.00 91.38 89 GLU A N 1
ATOM 693 C CA . GLU A 1 89 ? 4.553 5.125 -19.666 1.00 91.38 89 GLU A CA 1
ATOM 694 C C . GLU A 1 89 ? 5.759 6.083 -19.709 1.00 91.38 89 GLU A C 1
ATOM 696 O O . GLU A 1 89 ? 5.579 7.290 -19.518 1.00 91.38 89 GLU A O 1
ATOM 701 N N . PRO A 1 90 ? 6.993 5.585 -19.929 1.00 86.19 90 PRO A N 1
ATOM 702 C CA . PRO A 1 90 ? 8.147 6.447 -20.162 1.00 86.19 90 PRO A CA 1
ATOM 703 C C . PRO A 1 90 ? 7.905 7.382 -21.351 1.00 86.19 90 PRO A C 1
ATOM 705 O O . PRO A 1 90 ? 7.376 6.953 -22.373 1.00 86.19 90 PRO A O 1
ATOM 708 N N . ALA A 1 91 ? 8.331 8.641 -21.238 1.00 78.50 91 ALA A N 1
ATOM 709 C CA . ALA A 1 91 ? 8.405 9.521 -22.399 1.00 78.50 91 ALA A CA 1
ATOM 710 C C . ALA A 1 91 ? 9.406 8.952 -23.426 1.00 78.50 91 ALA A C 1
ATOM 712 O O . ALA A 1 91 ? 10.475 8.482 -23.028 1.00 78.50 91 ALA A O 1
ATOM 713 N N . GLU A 1 92 ? 9.041 8.987 -24.713 1.00 64.56 92 GLU A N 1
ATOM 714 C CA . GLU A 1 92 ? 9.926 8.633 -25.839 1.00 64.56 92 GLU A CA 1
ATOM 715 C C . GLU A 1 92 ? 11.174 9.527 -25.928 1.00 64.56 92 GLU A C 1
ATOM 717 O O . GLU A 1 92 ? 11.069 10.749 -25.654 1.00 64.56 92 GLU A O 1
#